Protein AF-A0AAW9JR49-F1 (afdb_monomer)

Solvent-accessible surface area (backbone atoms only — not comparable to full-atom values): 5290 Å² total; per-residue (Å²): 116,69,65,62,54,52,51,52,53,52,52,50,52,53,52,53,49,54,51,49,48,59,53,30,54,77,69,74,49,58,71,60,56,61,54,46,44,56,50,50,40,53,51,45,22,69,76,72,71,52,69,54,41,56,30,64,80,80,44,79,81,56,93,74,45,47,30,34,16,84,88,83,71,45,76,41,70,77,71,99,70,90,72,88,73,82,127

InterPro domains:
  IPR047740 SMEK domain [NF033859] (5-86)
  IPR047740 SMEK domain [PF21941] (9-86)

Mean predicted aligned error: 6.11 Å

Organism: Carnobacterium maltaromaticum (NCBI:txid2751)

Structure (mmCIF, N/CA/C/O backbone):
data_AF-A0AAW9JR49-F1
#
_entry.id   AF-A0AAW9JR49-F1
#
loop_
_atom_site.group_PDB
_atom_site.id
_atom_site.type_symbol
_atom_site.label_atom_id
_atom_site.label_alt_id
_atom_site.label_comp_id
_atom_site.label_asym_id
_atom_site.label_entity_id
_atom_site.label_seq_id
_atom_site.pdbx_PDB_ins_code
_atom_site.Cartn_x
_atom_site.Cartn_y
_atom_site.Cartn_z
_atom_site.occupancy
_atom_site.B_iso_or_equiv
_atom_site.auth_seq_id
_atom_site.auth_comp_id
_atom_site.auth_asym_id
_atom_site.auth_atom_id
_atom_site.pdbx_PDB_model_num
ATOM 1 N N . MET A 1 1 ? 12.520 16.394 16.834 1.00 59.28 1 MET A N 1
ATOM 2 C CA 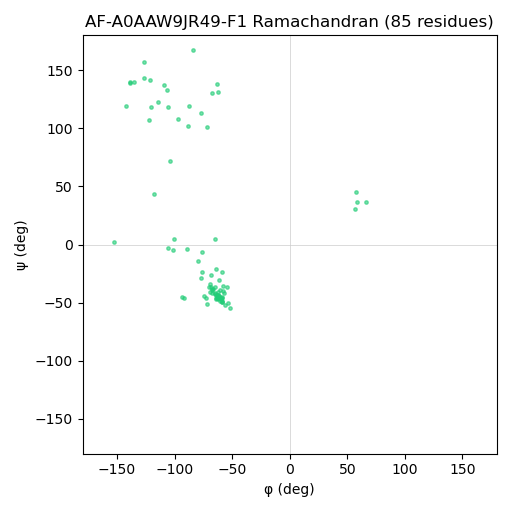. MET A 1 1 ? 13.785 15.877 16.257 1.00 59.28 1 MET A CA 1
ATOM 3 C C . MET A 1 1 ? 13.643 14.463 15.688 1.00 59.28 1 MET A C 1
ATOM 5 O O . MET A 1 1 ? 14.006 14.271 14.539 1.00 59.28 1 MET A O 1
ATOM 9 N N . ASN A 1 2 ? 13.051 13.497 16.406 1.00 77.12 2 ASN A N 1
ATOM 10 C CA . ASN A 1 2 ? 12.825 12.143 15.863 1.00 77.12 2 ASN A CA 1
ATOM 11 C C . ASN A 1 2 ? 11.767 12.078 14.742 1.00 77.12 2 ASN A C 1
ATOM 13 O O . ASN A 1 2 ? 11.921 11.299 13.809 1.00 77.12 2 ASN A O 1
ATOM 17 N N . SER A 1 3 ? 10.730 12.919 14.802 1.00 86.19 3 SER A N 1
ATOM 18 C CA . SER A 1 3 ? 9.644 12.961 13.809 1.00 86.19 3 SER A CA 1
ATOM 19 C C . SER A 1 3 ? 10.132 13.249 12.387 1.00 86.19 3 SER A C 1
ATOM 21 O O . SER A 1 3 ? 9.752 12.534 11.468 1.00 86.19 3 SER A O 1
ATOM 23 N N . GLN A 1 4 ? 11.022 14.232 12.212 1.00 94.38 4 GLN A N 1
ATOM 24 C CA . GLN A 1 4 ? 11.580 14.568 10.898 1.00 94.38 4 GLN A CA 1
ATOM 25 C C . GLN A 1 4 ? 12.378 13.403 10.307 1.00 94.38 4 GLN A C 1
ATOM 27 O O . GLN A 1 4 ? 12.262 13.115 9.122 1.00 94.38 4 GLN A O 1
ATOM 32 N N . ARG A 1 5 ? 13.161 12.702 11.138 1.00 95.88 5 ARG A N 1
ATOM 33 C CA . ARG A 1 5 ? 13.925 11.529 10.698 1.00 95.88 5 ARG A CA 1
ATOM 34 C C . ARG A 1 5 ? 12.999 10.415 10.218 1.00 95.88 5 ARG A C 1
ATOM 36 O O . ARG A 1 5 ? 13.231 9.856 9.157 1.00 95.88 5 ARG A O 1
ATOM 43 N N . TYR A 1 6 ? 11.948 10.105 10.979 1.00 94.19 6 TYR A N 1
ATOM 44 C CA . TYR A 1 6 ? 10.978 9.089 10.567 1.00 94.19 6 TYR A CA 1
ATOM 45 C C . TYR A 1 6 ? 10.256 9.479 9.283 1.00 94.19 6 TYR A C 1
ATOM 47 O O . TYR A 1 6 ? 10.131 8.646 8.394 1.00 94.19 6 TYR A O 1
ATOM 55 N N . PHE A 1 7 ? 9.838 10.740 9.166 1.00 94.44 7 PHE A N 1
ATOM 56 C CA . PHE A 1 7 ? 9.193 11.236 7.957 1.00 94.44 7 PHE A CA 1
ATOM 57 C C . PHE A 1 7 ? 10.099 11.079 6.731 1.00 94.44 7 PHE A C 1
ATOM 59 O O . PHE A 1 7 ? 9.677 10.505 5.733 1.00 94.44 7 PHE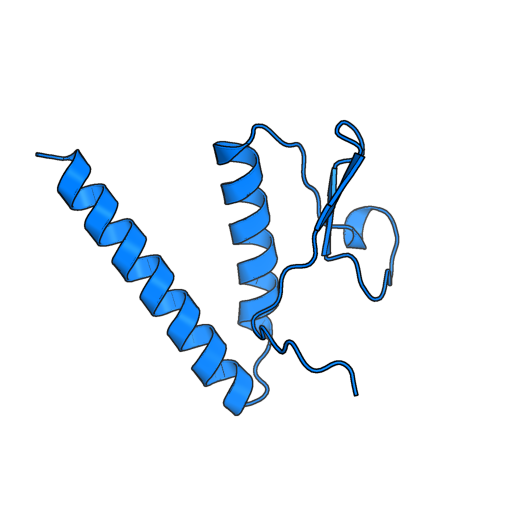 A O 1
ATOM 66 N N . ASN A 1 8 ? 11.359 11.513 6.835 1.00 96.31 8 ASN A N 1
ATOM 67 C CA . ASN A 1 8 ? 12.325 11.397 5.746 1.00 96.31 8 ASN A CA 1
ATOM 68 C C . ASN A 1 8 ? 12.549 9.933 5.344 1.00 96.31 8 ASN A C 1
ATOM 70 O O . ASN A 1 8 ? 12.478 9.619 4.162 1.00 96.31 8 ASN A O 1
ATOM 74 N N . ASN A 1 9 ? 12.740 9.036 6.316 1.00 96.31 9 ASN A N 1
ATOM 75 C CA .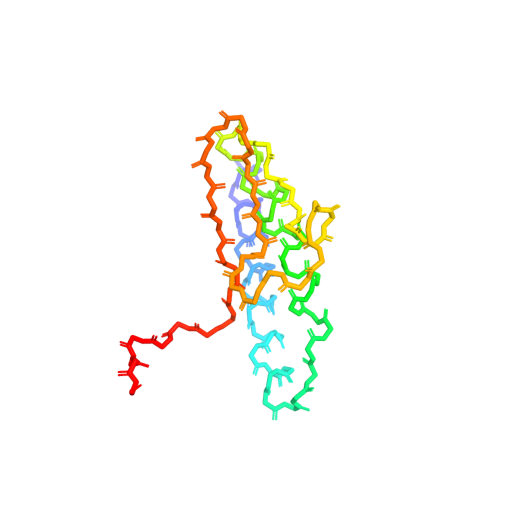 ASN A 1 9 ? 12.954 7.616 6.036 1.00 96.31 9 ASN A CA 1
ATOM 76 C C . ASN A 1 9 ? 11.735 6.967 5.367 1.00 96.31 9 ASN A C 1
ATOM 78 O O . ASN A 1 9 ? 11.888 6.210 4.415 1.00 96.31 9 ASN A O 1
ATOM 82 N N . ILE A 1 10 ? 10.523 7.258 5.853 1.00 93.94 10 ILE A N 1
ATOM 83 C CA . ILE A 1 10 ? 9.286 6.733 5.259 1.00 93.94 10 ILE A CA 1
ATOM 84 C C . ILE A 1 10 ? 9.144 7.244 3.823 1.00 93.94 10 ILE A C 1
ATOM 86 O O . ILE A 1 10 ? 8.864 6.452 2.928 1.00 93.94 10 ILE A O 1
ATOM 90 N N . SER A 1 11 ? 9.373 8.542 3.596 1.00 95.69 11 SER A N 1
ATOM 91 C CA . SER A 1 11 ? 9.320 9.140 2.257 1.00 95.69 11 SER A CA 1
ATOM 92 C C . SER A 1 11 ? 10.317 8.472 1.311 1.00 95.69 11 SER A C 1
ATOM 94 O O . SER A 1 11 ? 9.934 8.027 0.233 1.00 95.69 11 SER A O 1
ATOM 96 N N . GLU A 1 12 ? 11.572 8.324 1.739 1.00 97.50 12 GLU A N 1
ATOM 97 C CA . GLU A 1 12 ? 12.628 7.683 0.953 1.00 97.50 12 GLU A CA 1
ATOM 98 C C . GLU A 1 12 ? 12.273 6.231 0.605 1.00 97.50 12 GLU A C 1
ATOM 100 O O . GLU A 1 12 ? 12.379 5.820 -0.550 1.00 97.50 12 GLU A O 1
ATOM 105 N N . TRP A 1 13 ? 11.800 5.441 1.572 1.00 95.38 13 TRP A N 1
ATOM 106 C CA . TRP A 1 13 ? 11.442 4.043 1.324 1.00 95.38 13 TRP A CA 1
ATOM 107 C C . TRP A 1 13 ? 10.242 3.891 0.391 1.00 95.38 13 TRP A C 1
ATOM 109 O O . TRP A 1 13 ? 10.253 3.004 -0.464 1.00 95.38 13 TRP A O 1
ATOM 119 N N . LEU A 1 14 ? 9.234 4.760 0.512 1.00 93.38 14 LEU A N 1
ATOM 120 C CA . LEU A 1 14 ? 8.094 4.781 -0.406 1.00 93.38 14 LEU A CA 1
ATOM 121 C C . LEU A 1 14 ? 8.526 5.159 -1.829 1.00 93.38 14 LEU A C 1
ATOM 123 O O . LEU A 1 14 ? 8.093 4.523 -2.791 1.00 93.38 14 LEU A O 1
ATOM 127 N N . GLU A 1 15 ? 9.416 6.142 -1.977 1.00 95.38 15 GLU A N 1
ATOM 128 C CA . GLU A 1 15 ? 9.977 6.523 -3.277 1.00 95.38 15 GLU A CA 1
ATOM 129 C C . GLU A 1 15 ? 10.794 5.387 -3.903 1.00 95.38 15 GLU A C 1
ATOM 131 O O . GLU A 1 15 ? 10.603 5.059 -5.078 1.00 95.38 15 GLU A O 1
ATOM 136 N N . VAL A 1 16 ? 11.661 4.735 -3.122 1.00 95.44 16 VAL A N 1
ATOM 137 C CA . VAL A 1 16 ? 12.460 3.588 -3.579 1.00 95.44 16 VAL A CA 1
ATOM 138 C C . VAL A 1 16 ? 11.561 2.429 -4.009 1.00 95.44 16 VAL A C 1
ATOM 140 O O . VAL A 1 16 ? 11.794 1.846 -5.071 1.00 95.44 16 VAL A O 1
ATOM 143 N N . LEU A 1 17 ? 10.524 2.102 -3.231 1.00 93.25 17 LEU A N 1
ATOM 144 C CA . LEU A 1 17 ? 9.551 1.069 -3.591 1.00 93.25 17 LEU A CA 1
ATOM 145 C C . LEU A 1 17 ? 8.872 1.399 -4.926 1.00 93.25 17 LEU A C 1
ATOM 147 O O . LEU A 1 17 ? 8.858 0.562 -5.828 1.00 93.25 17 LEU A O 1
ATOM 151 N N . ALA A 1 18 ? 8.390 2.633 -5.089 1.00 91.62 18 ALA A N 1
ATOM 152 C CA . ALA A 1 18 ? 7.736 3.072 -6.318 1.00 91.62 18 ALA A CA 1
ATOM 153 C C . ALA A 1 18 ? 8.661 2.974 -7.545 1.00 91.62 18 ALA A C 1
ATOM 155 O O . ALA A 1 18 ? 8.222 2.575 -8.624 1.00 91.62 18 ALA A O 1
ATOM 156 N N . GLN A 1 19 ? 9.949 3.306 -7.403 1.00 93.69 19 GLN A N 1
ATOM 157 C CA . GLN A 1 19 ? 10.916 3.173 -8.500 1.00 93.69 19 GLN A CA 1
ATOM 158 C C . GLN A 1 19 ? 11.241 1.715 -8.832 1.00 93.69 19 GLN A C 1
ATOM 160 O O . GLN A 1 19 ? 11.400 1.376 -10.008 1.00 93.69 19 GLN A O 1
ATOM 165 N N . ARG A 1 20 ? 11.314 0.838 -7.825 1.00 93.81 20 ARG A N 1
ATOM 166 C CA . ARG A 1 20 ? 11.514 -0.601 -8.040 1.00 93.81 20 ARG A CA 1
ATOM 167 C C . ARG A 1 20 ? 10.346 -1.221 -8.789 1.00 93.81 20 ARG A C 1
ATOM 169 O O . ARG A 1 20 ? 10.586 -1.915 -9.768 1.00 93.81 20 ARG A O 1
ATOM 176 N N . ILE A 1 21 ? 9.112 -0.903 -8.396 1.00 91.44 21 ILE A N 1
ATOM 177 C CA . ILE A 1 21 ? 7.907 -1.352 -9.105 1.00 91.44 21 ILE A CA 1
ATOM 178 C C . ILE A 1 21 ? 7.968 -0.907 -10.571 1.00 91.44 21 ILE A C 1
ATOM 180 O O . ILE A 1 21 ? 7.941 -1.744 -11.464 1.00 91.44 21 ILE A O 1
ATOM 184 N N . LYS A 1 22 ? 8.213 0.383 -10.837 1.00 90.62 22 LYS A N 1
ATOM 185 C CA . LYS A 1 22 ? 8.347 0.907 -12.212 1.00 90.62 22 LYS A CA 1
ATOM 186 C C . LYS A 1 22 ? 9.448 0.234 -13.030 1.00 90.62 22 LYS A C 1
ATOM 188 O O . LYS A 1 22 ? 9.335 0.130 -14.249 1.00 90.62 22 LYS A O 1
ATOM 193 N N . THR A 1 23 ? 10.554 -0.136 -12.391 1.00 92.62 23 THR A N 1
ATOM 194 C CA . THR A 1 23 ? 11.684 -0.790 -13.064 1.00 92.62 23 THR A CA 1
ATOM 195 C C . THR A 1 23 ? 11.344 -2.239 -13.391 1.00 92.62 23 THR A C 1
ATOM 197 O O . THR A 1 23 ? 11.584 -2.680 -14.510 1.00 92.62 23 THR A O 1
ATOM 200 N N . ASN A 1 24 ? 10.735 -2.946 -12.444 1.00 92.38 24 ASN A N 1
ATOM 201 C CA . ASN A 1 24 ? 10.309 -4.330 -12.595 1.00 92.38 24 ASN A CA 1
ATOM 202 C C . ASN A 1 24 ? 9.170 -4.476 -13.614 1.00 92.38 24 ASN A C 1
ATOM 204 O O . ASN A 1 24 ? 9.222 -5.384 -14.441 1.00 92.38 24 ASN A O 1
ATOM 208 N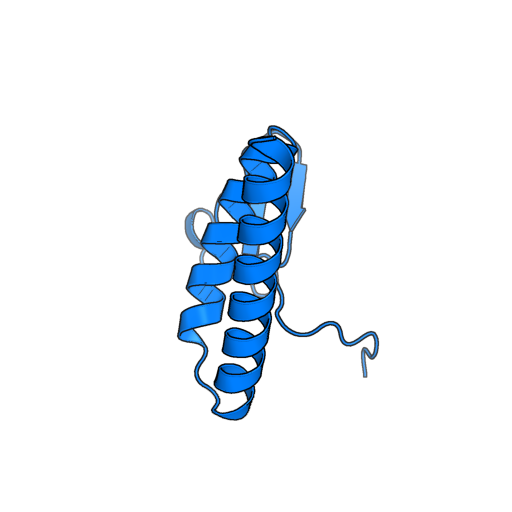 N . ASP A 1 25 ? 8.217 -3.541 -13.635 1.00 87.94 25 ASP A N 1
ATOM 209 C CA . ASP A 1 25 ? 7.120 -3.514 -14.609 1.00 87.94 25 ASP A CA 1
ATOM 210 C C . ASP A 1 25 ? 7.659 -3.453 -16.050 1.00 87.94 25 ASP A C 1
ATOM 212 O O . ASP A 1 25 ? 7.187 -4.177 -16.922 1.00 87.94 25 ASP A O 1
ATOM 216 N N . LYS A 1 26 ? 8.726 -2.676 -16.311 1.00 89.19 26 LYS A N 1
ATOM 217 C CA . LYS A 1 26 ? 9.391 -2.633 -17.636 1.00 89.19 26 LYS A CA 1
ATOM 218 C C . LYS A 1 26 ? 10.030 -3.963 -18.044 1.00 89.19 26 LYS A C 1
ATOM 220 O O . LYS A 1 26 ? 10.305 -4.165 -19.224 1.00 89.19 26 LYS A O 1
ATOM 225 N N . LEU A 1 27 ? 10.310 -4.830 -17.075 1.00 92.19 27 LEU A N 1
ATOM 226 C CA . LEU A 1 27 ? 10.891 -6.156 -17.268 1.00 92.19 27 LEU A CA 1
ATOM 227 C C . LEU A 1 27 ? 9.831 -7.269 -17.201 1.00 92.19 27 LEU A C 1
ATOM 229 O O . LEU A 1 27 ? 10.198 -8.439 -17.265 1.00 92.19 27 LEU A O 1
ATOM 233 N N . ASN A 1 28 ? 8.541 -6.926 -17.077 1.00 86.44 28 ASN A N 1
ATOM 234 C CA . ASN A 1 28 ? 7.437 -7.858 -16.816 1.00 86.44 28 ASN A CA 1
ATOM 235 C C . ASN A 1 28 ? 7.623 -8.705 -15.537 1.00 86.44 28 ASN A C 1
ATOM 237 O O . ASN A 1 28 ? 7.157 -9.841 -15.466 1.00 86.44 28 ASN A O 1
ATOM 241 N N . ILE A 1 29 ? 8.304 -8.168 -14.519 1.00 89.38 29 ILE A N 1
ATOM 242 C CA . ILE A 1 29 ? 8.488 -8.817 -13.214 1.00 89.38 29 ILE A CA 1
ATOM 243 C C . ILE A 1 29 ? 7.433 -8.260 -12.254 1.00 89.38 29 ILE A C 1
ATOM 245 O O . ILE A 1 29 ? 7.531 -7.114 -11.828 1.00 89.38 29 ILE A O 1
ATOM 249 N N . LEU A 1 30 ? 6.423 -9.056 -11.897 1.00 85.88 30 LEU A N 1
ATOM 250 C CA . LEU A 1 30 ? 5.251 -8.564 -11.155 1.00 85.88 30 LEU A CA 1
ATOM 251 C C . LEU A 1 30 ? 5.212 -8.973 -9.675 1.00 85.88 30 LEU A C 1
ATOM 253 O O . LEU A 1 30 ? 4.335 -8.509 -8.953 1.00 85.88 30 LEU A O 1
ATOM 257 N N . ASP A 1 31 ? 6.172 -9.763 -9.187 1.00 86.69 31 ASP A N 1
ATOM 258 C CA . ASP A 1 31 ? 6.191 -10.260 -7.797 1.00 86.69 31 ASP A CA 1
ATOM 259 C C . ASP A 1 31 ? 6.105 -9.130 -6.760 1.00 86.69 31 ASP A C 1
ATOM 261 O O . ASP A 1 31 ? 5.446 -9.239 -5.725 1.00 86.69 31 ASP A O 1
ATOM 265 N N . LEU A 1 32 ? 6.744 -7.995 -7.061 1.00 87.25 32 LEU A N 1
ATOM 266 C CA . LEU A 1 32 ? 6.742 -6.836 -6.175 1.00 87.25 32 LEU A CA 1
ATOM 267 C C . LEU A 1 32 ? 5.356 -6.180 -6.064 1.00 87.25 32 LEU A C 1
ATOM 269 O O . LEU A 1 32 ? 5.070 -5.584 -5.029 1.00 87.25 32 LEU A O 1
ATOM 273 N N . ASN A 1 33 ? 4.493 -6.316 -7.076 1.00 85.38 33 ASN A N 1
ATOM 274 C CA . ASN A 1 33 ? 3.130 -5.783 -7.035 1.00 85.38 33 ASN A CA 1
ATOM 275 C C . ASN A 1 33 ? 2.267 -6.529 -6.002 1.00 85.38 33 ASN A C 1
ATOM 277 O O . ASN A 1 33 ? 1.553 -5.884 -5.239 1.00 85.38 33 ASN A O 1
ATOM 281 N N . ILE A 1 34 ? 2.424 -7.852 -5.874 1.00 84.50 34 ILE A N 1
ATOM 282 C CA . ILE A 1 34 ? 1.728 -8.657 -4.849 1.00 84.50 34 ILE A CA 1
ATOM 283 C C . ILE A 1 34 ? 2.166 -8.232 -3.437 1.00 84.50 34 ILE A C 1
ATOM 285 O O . ILE A 1 34 ? 1.353 -8.051 -2.526 1.00 84.50 34 ILE A O 1
ATOM 289 N N . HIS A 1 35 ? 3.472 -8.024 -3.241 1.00 88.12 35 HIS A N 1
ATOM 290 C CA . HIS A 1 35 ? 3.986 -7.517 -1.968 1.00 88.12 35 HIS A CA 1
ATOM 291 C C . HIS A 1 35 ? 3.507 -6.088 -1.674 1.00 88.12 35 HIS A C 1
ATOM 293 O O . HIS A 1 35 ? 3.224 -5.765 -0.518 1.00 88.12 35 HIS A O 1
ATOM 299 N N . ALA A 1 36 ? 3.389 -5.244 -2.703 1.00 88.62 36 ALA A N 1
ATOM 300 C CA . ALA A 1 36 ? 2.876 -3.887 -2.569 1.00 88.62 36 ALA A CA 1
ATOM 301 C C . ALA A 1 36 ? 1.403 -3.876 -2.134 1.00 88.62 36 ALA A C 1
ATOM 303 O O . ALA A 1 36 ? 1.065 -3.119 -1.227 1.00 88.62 36 ALA A O 1
ATOM 304 N N . GLU A 1 37 ? 0.550 -4.743 -2.691 1.00 89.81 37 GLU A N 1
ATOM 305 C CA . GLU A 1 37 ? -0.851 -4.899 -2.261 1.00 89.81 37 GLU A CA 1
ATOM 306 C C . GLU A 1 37 ? -0.945 -5.161 -0.752 1.00 89.81 37 GLU A C 1
ATOM 308 O O . GLU A 1 37 ? -1.642 -4.446 -0.029 1.00 89.81 37 GLU A O 1
ATOM 313 N N . THR A 1 38 ? -0.171 -6.132 -0.257 1.00 91.38 38 THR A N 1
ATOM 314 C CA . THR A 1 38 ? -0.142 -6.484 1.171 1.00 91.38 38 THR A CA 1
ATOM 315 C C . THR A 1 38 ? 0.329 -5.311 2.032 1.00 91.38 38 THR A C 1
ATOM 317 O O . THR A 1 38 ? -0.280 -5.002 3.056 1.00 91.38 38 THR A O 1
ATOM 320 N N . PHE A 1 39 ? 1.392 -4.624 1.608 1.00 93.00 39 PHE A N 1
ATOM 321 C CA . PHE A 1 39 ? 1.908 -3.455 2.316 1.00 93.00 39 PHE A CA 1
ATOM 322 C C . PHE A 1 39 ? 0.867 -2.330 2.409 1.00 93.00 39 PHE A C 1
ATOM 324 O O . PHE A 1 39 ? 0.641 -1.784 3.492 1.00 93.00 39 PHE A O 1
ATOM 331 N N . TYR A 1 40 ? 0.221 -1.983 1.291 1.00 92.50 40 TYR A N 1
ATOM 332 C CA . TYR A 1 40 ? -0.763 -0.905 1.263 1.00 92.50 40 TYR A CA 1
ATOM 333 C C . TYR A 1 40 ? -2.023 -1.260 2.051 1.00 92.50 40 TYR A C 1
ATOM 33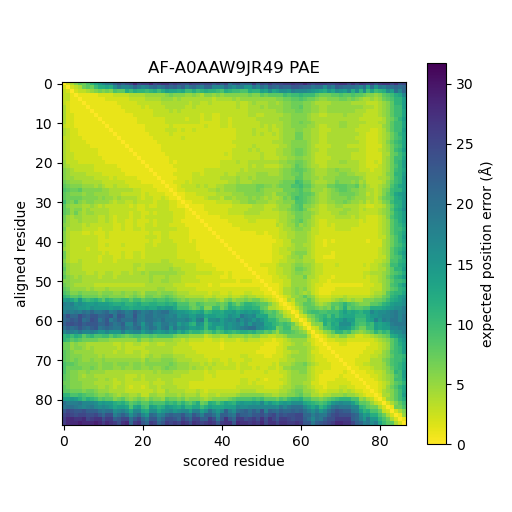5 O O . TYR A 1 40 ? -2.531 -0.391 2.758 1.00 92.50 40 TYR A O 1
ATOM 343 N N . ARG A 1 41 ? -2.473 -2.521 2.027 1.00 94.69 41 ARG A N 1
ATOM 344 C CA . ARG A 1 41 ? -3.549 -3.012 2.903 1.00 94.69 41 ARG A CA 1
ATOM 345 C C . ARG A 1 41 ? -3.264 -2.687 4.366 1.00 94.69 41 ARG A C 1
ATOM 347 O O . ARG A 1 41 ? -4.076 -2.040 5.025 1.00 94.69 41 ARG A O 1
ATOM 354 N N . ASP A 1 42 ? -2.100 -3.102 4.861 1.00 95.31 42 ASP A N 1
ATOM 355 C CA . ASP A 1 42 ? -1.747 -2.947 6.272 1.00 95.31 42 ASP A CA 1
ATOM 356 C C . ASP A 1 42 ? -1.571 -1.469 6.644 1.00 95.31 42 ASP A C 1
ATOM 358 O O . ASP A 1 42 ? -2.077 -1.019 7.674 1.00 95.31 42 ASP A O 1
ATOM 362 N N . LEU A 1 43 ? -0.924 -0.679 5.778 1.00 94.69 43 LEU A N 1
ATOM 363 C CA . LEU A 1 43 ? -0.776 0.764 5.973 1.00 94.69 43 LEU A CA 1
ATOM 364 C C . LEU A 1 43 ? -2.139 1.467 6.065 1.00 94.69 43 LEU A C 1
ATOM 366 O O . LEU A 1 43 ? -2.355 2.288 6.958 1.00 94.69 43 LEU A O 1
ATOM 370 N N . ILE A 1 44 ? -3.064 1.149 5.161 1.00 95.06 44 ILE A N 1
ATOM 371 C CA . ILE A 1 44 ? -4.386 1.780 5.100 1.00 95.06 44 ILE A CA 1
ATOM 372 C C . ILE A 1 44 ? -5.236 1.366 6.302 1.00 95.06 44 ILE A C 1
ATOM 374 O O . ILE A 1 44 ? -5.858 2.233 6.919 1.00 95.06 44 ILE A O 1
ATOM 378 N N . ASN A 1 45 ? -5.188 0.097 6.713 1.00 96.56 45 ASN A N 1
ATOM 379 C CA . ASN A 1 45 ? -5.831 -0.362 7.946 1.00 96.56 45 ASN A CA 1
ATOM 380 C C . ASN A 1 45 ? -5.322 0.415 9.168 1.00 96.56 45 ASN A C 1
ATOM 382 O O . ASN A 1 45 ? -6.109 0.855 10.007 1.00 96.56 45 ASN A O 1
ATOM 386 N N . ILE A 1 46 ? -4.012 0.672 9.254 1.00 96.19 46 ILE A N 1
ATOM 387 C CA . ILE A 1 46 ? -3.429 1.457 10.351 1.00 96.19 46 ILE A CA 1
ATOM 388 C C . ILE A 1 46 ? -3.932 2.906 10.339 1.00 96.19 46 ILE A C 1
ATOM 390 O O . ILE A 1 46 ? -4.302 3.421 11.403 1.00 96.19 46 ILE A O 1
ATOM 394 N N . VAL A 1 47 ? -3.918 3.557 9.170 1.00 94.88 47 VAL A N 1
ATOM 395 C CA . VAL A 1 47 ? -4.231 4.988 9.005 1.00 94.88 47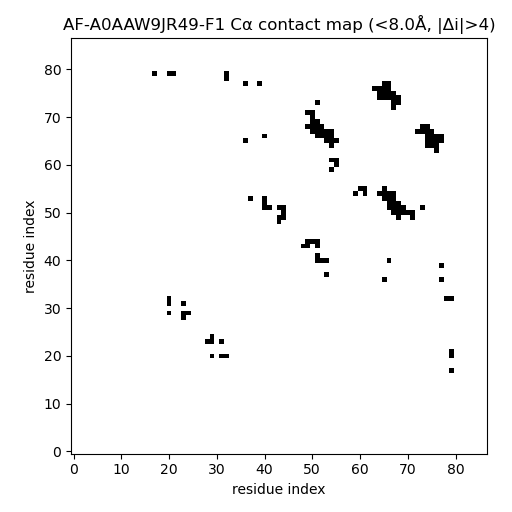 VAL A CA 1
ATOM 396 C C . VAL A 1 47 ? -5.722 5.265 9.179 1.00 94.88 47 VAL A C 1
ATOM 398 O O . VAL A 1 47 ? -6.083 6.192 9.901 1.00 94.88 47 VAL A O 1
ATOM 401 N N . TYR A 1 48 ? -6.578 4.457 8.557 1.00 95.25 48 TYR A N 1
ATOM 402 C CA . TYR A 1 48 ? -8.022 4.695 8.501 1.00 95.25 48 TYR A CA 1
ATOM 403 C C . TYR A 1 48 ? -8.834 3.845 9.479 1.00 95.25 48 TYR A C 1
ATOM 405 O O . TYR A 1 48 ? -10.037 4.056 9.597 1.00 95.25 48 TYR A O 1
ATOM 413 N N . LYS A 1 49 ? -8.187 2.924 10.208 1.00 95.62 49 LYS A N 1
ATOM 414 C CA . LYS A 1 49 ? -8.858 1.948 11.087 1.00 95.62 49 LYS A CA 1
ATOM 415 C C . LYS A 1 49 ? -9.857 1.069 10.329 1.00 95.62 49 LYS A C 1
ATOM 417 O O . LYS A 1 49 ? -10.909 0.730 10.857 1.00 95.62 49 LYS A O 1
ATOM 422 N N . TYR A 1 50 ? -9.504 0.722 9.094 1.00 95.88 50 TYR A N 1
ATOM 423 C CA . TYR A 1 50 ? -10.226 -0.253 8.282 1.00 95.88 50 TYR A CA 1
ATOM 424 C C . TYR A 1 50 ? -9.785 -1.683 8.600 1.00 95.88 50 TYR A C 1
ATOM 426 O O . TYR A 1 50 ? -8.765 -1.919 9.251 1.00 95.88 50 TYR A O 1
ATOM 434 N N . GLU A 1 51 ? -10.578 -2.621 8.106 1.00 95.31 51 GLU A N 1
ATOM 435 C CA . GLU A 1 51 ? -10.422 -4.067 8.210 1.00 95.31 51 GLU A CA 1
ATOM 436 C C . GLU A 1 51 ? -10.248 -4.670 6.805 1.00 95.31 51 GLU A C 1
ATOM 438 O O . GLU A 1 51 ? -10.856 -5.681 6.457 1.00 95.31 51 GLU A O 1
ATOM 443 N N . LEU A 1 52 ? -9.429 -4.028 5.959 1.00 95.31 52 LEU A N 1
ATOM 444 C CA . LEU A 1 52 ? -9.147 -4.511 4.609 1.00 95.31 52 LEU A CA 1
ATOM 445 C C . LEU A 1 52 ? -8.453 -5.873 4.664 1.00 95.31 52 LEU A C 1
ATOM 447 O O . LEU A 1 52 ? -7.430 -6.040 5.335 1.00 95.31 52 LEU A O 1
ATOM 451 N N . GLN A 1 53 ? -8.961 -6.805 3.871 1.00 92.94 53 GLN A N 1
ATOM 452 C CA . GLN A 1 53 ? -8.407 -8.125 3.590 1.00 92.94 53 GLN A CA 1
ATOM 453 C C . GLN A 1 53 ? -8.287 -8.323 2.076 1.00 92.94 53 GLN A C 1
ATOM 455 O O . GLN A 1 53 ? -8.965 -7.645 1.308 1.00 92.94 53 GLN A O 1
ATOM 460 N N . SER A 1 54 ? -7.410 -9.229 1.634 1.00 89.19 54 SER A N 1
ATOM 461 C CA . SER A 1 54 ? -7.290 -9.515 0.198 1.00 89.19 54 SER A CA 1
ATOM 462 C C . SER A 1 54 ? -8.563 -10.201 -0.296 1.00 89.19 54 SER A C 1
ATOM 464 O O . SER A 1 54 ? -9.017 -11.179 0.302 1.00 89.19 54 SER A O 1
ATOM 466 N N . ALA A 1 55 ? -9.139 -9.703 -1.387 1.00 86.44 55 ALA A N 1
ATOM 467 C CA . ALA A 1 55 ? -10.365 -10.242 -1.968 1.00 86.44 55 ALA A CA 1
ATOM 468 C C . ALA A 1 55 ? -10.188 -11.697 -2.425 1.00 86.44 55 ALA A C 1
ATOM 470 O O . ALA A 1 55 ? -11.116 -12.497 -2.302 1.00 86.44 55 ALA A O 1
ATOM 471 N N . ASN A 1 56 ? -8.967 -12.062 -2.832 1.00 77.12 56 ASN A N 1
ATOM 472 C CA . ASN A 1 56 ? -8.591 -13.428 -3.196 1.00 77.12 56 ASN A CA 1
ATOM 473 C C . ASN A 1 56 ? -8.794 -14.447 -2.059 1.00 77.12 56 ASN A C 1
ATOM 475 O O . ASN A 1 56 ? -8.945 -15.636 -2.331 1.00 77.12 56 ASN A O 1
ATOM 479 N N . VAL A 1 57 ? -8.806 -14.008 -0.794 1.00 72.19 57 VAL A N 1
ATOM 480 C CA . VAL A 1 57 ? -9.061 -14.879 0.369 1.00 72.19 57 VAL A CA 1
ATOM 481 C C . VAL A 1 57 ? -10.551 -15.206 0.514 1.00 72.19 57 VAL A C 1
ATOM 483 O O . VAL A 1 57 ? -10.894 -16.270 1.024 1.00 72.19 57 VAL A O 1
ATOM 486 N N . LEU A 1 58 ? -11.437 -14.316 0.058 1.00 68.88 58 LEU A N 1
ATOM 487 C CA . LEU A 1 58 ? -12.886 -14.472 0.196 1.00 68.88 58 LEU A CA 1
ATOM 488 C C . LEU A 1 58 ? -13.518 -15.129 -1.028 1.00 68.88 58 LEU A C 1
ATOM 490 O O . LEU A 1 58 ? -14.351 -16.023 -0.891 1.00 68.88 58 LEU A O 1
ATOM 494 N N . VAL A 1 59 ? -13.134 -14.687 -2.226 1.00 65.31 59 VAL A N 1
ATOM 495 C CA . VAL A 1 59 ? -13.650 -15.216 -3.486 1.00 65.31 59 VAL A CA 1
ATOM 496 C C . VAL A 1 59 ? -12.513 -15.273 -4.498 1.00 65.31 59 VAL A C 1
ATOM 498 O O . VAL A 1 59 ? -11.925 -14.256 -4.856 1.00 65.31 59 VAL A O 1
ATOM 501 N N . ALA A 1 60 ? -12.209 -16.478 -4.978 1.00 59.06 60 ALA A N 1
ATOM 502 C CA . ALA A 1 60 ? -11.176 -16.673 -5.985 1.00 59.06 60 ALA A CA 1
ATOM 503 C C . ALA A 1 60 ? -11.542 -15.966 -7.304 1.00 59.06 60 ALA A C 1
ATOM 505 O O . ALA A 1 60 ? -12.675 -16.077 -7.775 1.00 59.06 60 ALA A O 1
ATOM 506 N N . ASN A 1 61 ? -10.555 -15.316 -7.929 1.00 57.19 61 ASN A N 1
ATOM 507 C CA . ASN A 1 61 ? -10.633 -14.709 -9.265 1.00 57.19 61 ASN A CA 1
ATOM 508 C C . ASN A 1 61 ? -11.590 -13.508 -9.406 1.00 57.19 61 ASN A C 1
ATOM 510 O O . ASN A 1 61 ? -12.212 -13.339 -10.456 1.00 57.19 61 ASN A O 1
ATOM 514 N N . PHE A 1 62 ? -11.705 -12.644 -8.392 1.00 62.53 62 PHE A N 1
ATOM 515 C CA . PHE A 1 62 ? -12.352 -11.342 -8.594 1.00 62.53 62 PHE A CA 1
ATOM 516 C C . PHE A 1 62 ? -11.443 -10.434 -9.434 1.00 62.53 62 PHE A C 1
ATOM 518 O O . PHE A 1 62 ? -10.497 -9.843 -8.931 1.00 62.53 62 PHE A O 1
ATOM 525 N N . GLU A 1 63 ? -11.743 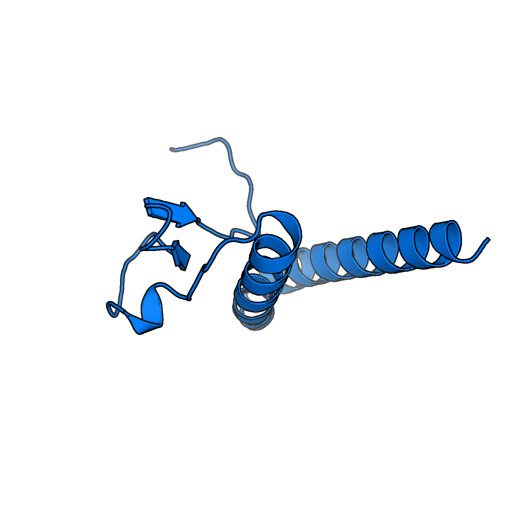-10.314 -10.726 1.00 63.44 63 GLU A N 1
ATOM 526 C CA . GLU A 1 63 ? -10.865 -9.731 -11.759 1.00 63.44 63 GLU A CA 1
ATOM 527 C C . GLU A 1 63 ? -10.545 -8.224 -11.617 1.00 63.44 63 GLU A C 1
ATOM 529 O O . GLU A 1 63 ? -9.900 -7.643 -12.485 1.00 63.44 63 GLU A O 1
ATOM 534 N N . ALA A 1 64 ? -10.990 -7.557 -10.549 1.00 71.88 64 ALA A N 1
ATOM 535 C CA . ALA A 1 64 ? -10.834 -6.107 -10.396 1.00 71.88 64 ALA A CA 1
ATOM 536 C C . ALA A 1 64 ? -10.787 -5.603 -8.944 1.00 71.88 64 ALA A C 1
ATOM 538 O O . ALA A 1 64 ? -10.756 -4.390 -8.726 1.00 71.88 64 ALA A O 1
ATOM 539 N N . ILE A 1 65 ? -10.845 -6.498 -7.955 1.00 83.56 65 ILE A N 1
ATOM 540 C CA . ILE A 1 65 ? -10.857 -6.124 -6.539 1.00 83.56 65 ILE A CA 1
ATOM 541 C C . ILE A 1 65 ? -9.651 -6.780 -5.890 1.00 83.56 65 ILE A C 1
ATOM 543 O O . ILE A 1 65 ? -9.584 -8.003 -5.841 1.00 83.56 65 ILE A O 1
ATOM 547 N N . ASP A 1 66 ? -8.740 -5.967 -5.365 1.00 87.62 66 ASP A N 1
ATOM 548 C CA . ASP A 1 66 ? -7.565 -6.467 -4.652 1.00 87.62 66 ASP A CA 1
ATOM 549 C C . ASP A 1 66 ? -7.874 -6.581 -3.159 1.00 87.62 66 ASP A C 1
ATOM 551 O O . ASP A 1 66 ? -7.639 -7.613 -2.536 1.00 87.62 66 ASP A O 1
ATOM 555 N N . LEU A 1 67 ? -8.489 -5.540 -2.586 1.00 92.25 67 LEU A N 1
ATOM 556 C CA . LEU A 1 67 ? -8.774 -5.439 -1.159 1.00 92.25 67 LEU A CA 1
ATOM 557 C C . LEU A 1 67 ? -10.253 -5.150 -0.890 1.00 92.25 67 LEU A C 1
ATOM 559 O O . LEU A 1 67 ? -10.895 -4.364 -1.591 1.00 92.25 67 LEU A O 1
ATOM 563 N N . ILE A 1 68 ? -10.777 -5.744 0.176 1.00 93.31 68 ILE A N 1
ATOM 564 C CA . ILE A 1 68 ? -12.162 -5.597 0.618 1.00 93.31 68 ILE A CA 1
ATOM 565 C C . ILE A 1 68 ? -12.230 -5.462 2.135 1.00 93.31 68 ILE A C 1
ATOM 567 O O . ILE A 1 68 ? -11.539 -6.163 2.863 1.00 93.31 68 ILE A O 1
ATOM 571 N N . ASP A 1 69 ? -13.091 -4.571 2.603 1.00 94.31 69 ASP A N 1
ATOM 572 C CA . ASP A 1 69 ? -13.506 -4.457 3.996 1.00 94.31 69 ASP A CA 1
ATOM 573 C C . ASP A 1 69 ? -15.030 -4.608 4.032 1.00 94.31 69 ASP A C 1
ATOM 575 O O . ASP A 1 69 ? -15.784 -3.731 3.593 1.00 94.31 69 ASP A O 1
ATOM 579 N N . GLU A 1 70 ? -15.494 -5.758 4.516 1.00 92.19 70 GLU A N 1
ATOM 580 C CA . GLU A 1 70 ? -16.920 -6.081 4.557 1.00 92.19 70 GLU A CA 1
ATOM 581 C C . GLU A 1 70 ? -17.663 -5.347 5.676 1.00 92.19 70 GLU A C 1
ATOM 583 O O . GLU A 1 70 ? -18.879 -5.152 5.561 1.00 92.19 70 GLU A O 1
ATOM 588 N N . THR A 1 71 ? -16.956 -4.933 6.729 1.00 93.56 71 THR A N 1
ATOM 589 C CA . THR A 1 71 ? -17.504 -4.201 7.875 1.00 93.56 71 THR A CA 1
ATOM 590 C C . THR A 1 71 ? -17.857 -2.780 7.451 1.00 93.56 71 THR A C 1
ATOM 592 O O . THR A 1 71 ? -18.995 -2.337 7.612 1.00 93.56 71 THR A O 1
ATOM 595 N N . ASN A 1 72 ? -16.905 -2.091 6.820 1.00 93.25 72 ASN A N 1
ATOM 596 C CA . ASN A 1 72 ? -17.052 -0.711 6.364 1.00 93.25 72 ASN A CA 1
ATOM 597 C C . ASN A 1 72 ? -17.612 -0.594 4.935 1.00 93.25 72 ASN A C 1
ATOM 599 O O . ASN A 1 72 ? -17.871 0.516 4.472 1.00 93.25 72 ASN A O 1
ATOM 603 N N . LYS A 1 73 ? -17.835 -1.723 4.242 1.00 93.31 73 LYS A N 1
ATOM 604 C CA . LYS A 1 73 ? -18.331 -1.796 2.852 1.00 93.31 73 LYS A CA 1
ATOM 605 C C . LYS A 1 73 ? -17.435 -1.043 1.863 1.00 93.31 73 LYS A C 1
ATOM 607 O O . LYS A 1 73 ? -17.920 -0.317 0.996 1.00 93.31 73 LYS A O 1
ATOM 612 N N . ILE A 1 74 ? -16.124 -1.238 1.990 1.00 92.50 74 ILE A N 1
ATOM 613 C CA . ILE A 1 74 ? -15.105 -0.606 1.145 1.00 92.50 74 ILE A CA 1
ATOM 614 C C . ILE A 1 74 ? -14.480 -1.656 0.230 1.00 92.50 74 ILE A C 1
ATOM 616 O O . ILE A 1 74 ? -14.152 -2.759 0.660 1.00 92.50 74 ILE A O 1
ATOM 620 N N . ILE A 1 75 ? -14.286 -1.281 -1.032 1.00 91.62 75 ILE A N 1
ATOM 621 C CA . ILE A 1 75 ? -13.493 -2.033 -2.005 1.00 91.62 75 ILE A CA 1
ATOM 622 C C . ILE A 1 75 ? -12.359 -1.148 -2.510 1.00 91.62 75 ILE A C 1
ATOM 624 O O . ILE A 1 75 ? -12.542 0.056 -2.708 1.00 91.62 75 ILE A O 1
ATOM 628 N N . MET A 1 76 ? -11.187 -1.737 -2.714 1.00 90.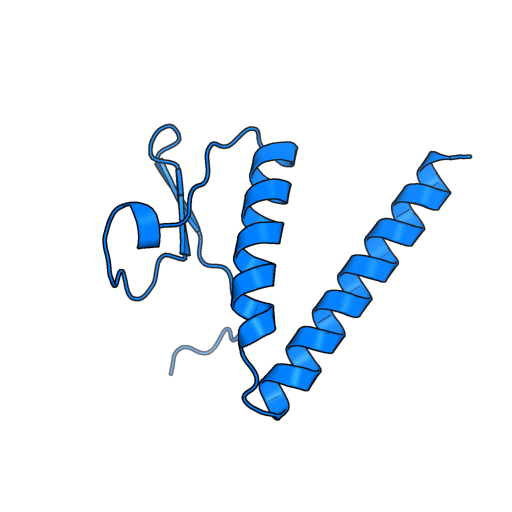31 76 MET A N 1
ATOM 629 C CA . MET A 1 76 ? -10.011 -1.031 -3.201 1.00 90.31 7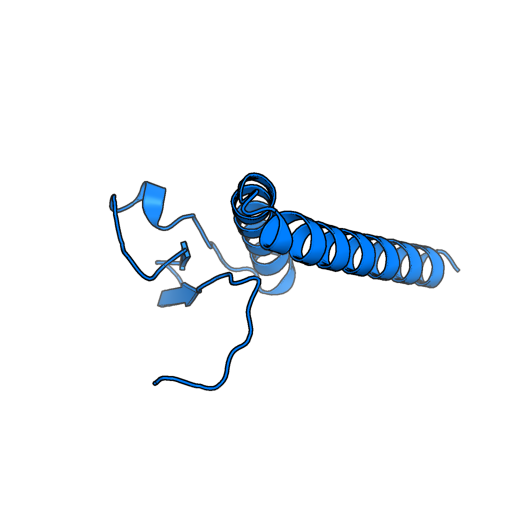6 MET A CA 1
ATOM 630 C C . MET A 1 76 ? -9.257 -1.866 -4.229 1.00 90.31 76 MET A C 1
ATOM 632 O O . MET A 1 76 ? -9.082 -3.073 -4.077 1.00 90.31 76 MET A O 1
ATOM 636 N N . GLN A 1 77 ? -8.786 -1.168 -5.258 1.00 89.56 77 GLN A N 1
ATOM 637 C CA . GLN A 1 77 ? -7.829 -1.674 -6.227 1.00 89.56 77 GLN A CA 1
ATOM 638 C C . GLN A 1 77 ? -6.466 -1.019 -5.961 1.00 89.56 77 GLN A C 1
ATOM 640 O O . GLN A 1 77 ? -6.382 0.203 -5.800 1.00 89.56 77 GLN A O 1
ATOM 645 N N . VAL A 1 78 ? -5.406 -1.819 -5.935 1.00 87.94 78 VAL A N 1
ATOM 646 C CA . VAL A 1 78 ? -4.011 -1.402 -5.823 1.00 87.94 78 VAL A CA 1
ATOM 647 C C . VAL A 1 78 ? -3.350 -1.576 -7.188 1.00 87.94 78 VAL A C 1
ATOM 649 O O . VAL A 1 78 ? -3.259 -2.671 -7.724 1.00 87.94 78 VAL A O 1
ATOM 652 N N . SER A 1 79 ? -2.867 -0.478 -7.771 1.00 86.62 79 SER A N 1
ATOM 653 C CA . SER A 1 79 ? -2.264 -0.487 -9.108 1.00 86.62 79 SER A CA 1
ATOM 654 C C . SER A 1 79 ? -0.977 0.332 -9.146 1.00 86.62 79 SER A C 1
ATOM 656 O O . SER A 1 79 ? -0.908 1.425 -8.578 1.00 86.62 79 SER A O 1
ATOM 658 N N . SER A 1 80 ? 0.035 -0.176 -9.859 1.00 83.25 80 SER A N 1
ATOM 659 C CA . SER A 1 80 ? 1.282 0.541 -10.158 1.00 83.25 80 SER A CA 1
ATOM 660 C C . SER A 1 80 ? 1.138 1.542 -11.311 1.00 83.25 80 SER A C 1
ATOM 662 O O . SER A 1 80 ? 1.977 2.433 -11.485 1.00 83.25 80 SER A O 1
ATOM 664 N N . THR A 1 81 ? 0.050 1.442 -12.080 1.00 77.81 81 THR A N 1
ATOM 665 C CA . THR A 1 81 ? -0.240 2.303 -13.227 1.00 77.81 81 THR A CA 1
ATOM 666 C C . THR A 1 81 ? -1.469 3.164 -12.969 1.00 77.81 81 THR A C 1
ATOM 668 O O . THR A 1 81 ? -2.571 2.661 -12.755 1.00 77.81 81 THR A O 1
ATOM 671 N N . ALA A 1 82 ? -1.297 4.481 -13.056 1.00 65.38 82 ALA A N 1
ATOM 672 C CA . ALA A 1 82 ? -2.392 5.444 -13.024 1.00 65.38 82 ALA A CA 1
ATOM 673 C C . ALA A 1 82 ? -2.655 5.971 -14.442 1.00 65.38 82 ALA A C 1
ATOM 675 O O . ALA A 1 82 ? -2.311 7.106 -14.777 1.00 65.38 82 ALA A O 1
ATOM 676 N N . THR A 1 83 ? -3.223 5.143 -15.316 1.00 60.25 83 THR A N 1
ATOM 677 C CA . THR A 1 83 ? -3.683 5.598 -16.633 1.00 60.25 83 THR A CA 1
ATOM 678 C C . THR A 1 83 ? -5.118 6.111 -16.521 1.00 60.25 83 THR A C 1
ATOM 680 O O . THR A 1 83 ? -6.041 5.384 -16.173 1.00 60.25 83 THR A O 1
ATOM 683 N N . LYS A 1 84 ? -5.331 7.396 -16.838 1.00 55.66 84 LYS A N 1
ATOM 684 C CA . LYS A 1 84 ? -6.683 7.975 -16.981 1.00 55.66 84 LYS A CA 1
ATOM 685 C C . LYS A 1 84 ? -7.367 7.587 -18.302 1.00 55.66 84 LYS A C 1
ATOM 687 O O . LYS A 1 84 ? -8.526 7.932 -18.505 1.00 55.66 84 LYS A O 1
ATOM 692 N N . GLN A 1 85 ? -6.660 6.909 -19.205 1.00 45.03 85 GLN A N 1
ATOM 693 C CA . GLN A 1 85 ? -7.205 6.442 -20.476 1.00 45.03 85 GLN A CA 1
ATOM 694 C C . GLN A 1 85 ? -7.827 5.058 -20.298 1.00 45.03 85 GLN A C 1
ATOM 696 O O . GLN A 1 85 ? -7.127 4.050 -20.258 1.00 45.03 85 GLN A O 1
ATOM 701 N N . LYS A 1 86 ? -9.158 5.033 -20.213 1.00 37.50 86 LYS A N 1
ATOM 702 C CA . LYS A 1 86 ? -9.940 3.910 -20.728 1.00 37.50 86 LYS A CA 1
ATOM 703 C C . LYS A 1 86 ? -9.984 4.090 -22.246 1.00 37.50 86 LYS A C 1
ATOM 705 O O . LYS A 1 86 ? -10.537 5.093 -22.696 1.00 37.50 86 LYS A O 1
ATOM 710 N N . ASN A 1 87 ? -9.344 3.195 -22.992 1.00 36.06 87 ASN A N 1
ATOM 711 C CA . ASN A 1 87 ? -9.634 3.034 -24.418 1.00 36.06 87 ASN A CA 1
ATOM 712 C C . ASN A 1 87 ? -10.878 2.163 -24.576 1.00 36.06 87 ASN A C 1
ATOM 714 O O . ASN A 1 87 ? -11.041 1.249 -23.736 1.00 36.06 87 ASN A O 1
#

pLDDT: mean 85.66, std 13.76, range [36.06, 97.5]

Radius of gyration: 15.05 Å; Cα contacts (8 Å, |Δi|>4): 72; chains: 1; bounding box: 32×32×41 Å

Secondary structure (DSSP, 8-state):
-HHHHHHHHHHHHHHHHHHHHHHHHTTT--HHHHHHHHHHHHHHHHHH----EEHHHHSTT-TT-SEEETTTTEEE---S-------

Sequence (87 aa):
MNSQRYFNNISEWLEVLAQRIKTNDKLNILDLNIHAETFYRDLINIVYKYELQSANVLVANFEAIDLIDETNKIIMQVSSTATKQKN

Foldseek 3Di:
DVVVVVVVVVVVVVVVLLVVCVVCVVVVNCPSVLVVLVVVQVVCCVVVVAPWDAVCVVDNCPPAFGIAGPVVGDTDDRDSDDDPDDD